Protein AF-A0A645H9K6-F1 (afdb_monomer_lite)

Structure (mmCIF, N/CA/C/O backbone):
data_AF-A0A645H9K6-F1
#
_entry.id   AF-A0A645H9K6-F1
#
loop_
_atom_site.group_PDB
_atom_site.id
_atom_site.type_symbol
_atom_site.label_atom_id
_atom_site.label_alt_id
_atom_site.label_comp_id
_atom_site.label_asym_id
_atom_site.label_entity_id
_atom_site.label_seq_id
_atom_site.pdbx_PDB_ins_code
_atom_site.Cartn_x
_atom_site.Cartn_y
_atom_site.Cartn_z
_atom_site.occupancy
_atom_site.B_iso_or_equiv
_atom_site.auth_seq_id
_atom_site.auth_comp_id
_atom_site.auth_asym_id
_atom_site.auth_atom_id
_atom_site.pdbx_PDB_model_num
ATOM 1 N N . MET A 1 1 ? 3.748 17.442 -18.230 1.00 89.88 1 MET A N 1
ATOM 2 C CA . MET A 1 1 ? 4.646 16.356 -17.777 1.00 89.88 1 MET A CA 1
ATOM 3 C C . MET A 1 1 ? 5.083 16.548 -16.330 1.00 89.88 1 MET A C 1
ATOM 5 O O . MET A 1 1 ? 4.779 15.685 -15.528 1.00 89.88 1 MET A O 1
ATOM 9 N N . ILE A 1 2 ? 5.684 17.691 -15.968 1.00 95.56 2 ILE A N 1
ATOM 10 C CA . ILE A 1 2 ? 6.163 17.969 -14.596 1.00 95.56 2 ILE A CA 1
ATOM 11 C C . ILE A 1 2 ? 5.072 17.750 -13.536 1.00 95.56 2 ILE A C 1
ATOM 13 O O . ILE A 1 2 ? 5.287 16.978 -12.615 1.00 95.56 2 ILE A O 1
ATOM 17 N N . LEU A 1 3 ? 3.884 18.339 -13.722 1.00 96.69 3 LEU A N 1
ATOM 18 C CA . LEU A 1 3 ? 2.759 18.200 -12.788 1.00 96.69 3 LEU A CA 1
ATOM 19 C C . LEU A 1 3 ? 2.326 16.739 -12.577 1.00 96.69 3 LEU A C 1
ATOM 21 O O . LEU A 1 3 ? 2.085 16.309 -11.454 1.00 96.69 3 LEU A O 1
ATOM 25 N N . LEU A 1 4 ? 2.247 15.971 -13.668 1.00 96.50 4 LEU A N 1
ATOM 26 C CA . LEU A 1 4 ? 1.884 14.555 -13.620 1.00 96.50 4 LEU A CA 1
ATOM 27 C C . LEU A 1 4 ? 2.948 13.755 -12.870 1.00 96.50 4 LEU A C 1
ATOM 29 O O . LEU A 1 4 ? 2.604 12.954 -12.010 1.00 96.50 4 LEU A O 1
ATOM 33 N N . CYS A 1 5 ? 4.230 14.012 -13.142 1.00 96.56 5 CYS A N 1
ATOM 34 C CA . CYS A 1 5 ? 5.326 13.373 -12.426 1.00 96.56 5 CYS A CA 1
ATOM 35 C C . CYS A 1 5 ? 5.300 13.718 -10.932 1.00 96.56 5 CYS A C 1
ATOM 37 O O . CYS A 1 5 ? 5.403 12.811 -10.116 1.00 96.56 5 CYS A O 1
ATOM 39 N N . THR A 1 6 ? 5.126 14.988 -10.554 1.00 96.19 6 THR A N 1
ATOM 40 C CA . THR A 1 6 ? 5.112 15.382 -9.137 1.00 96.19 6 THR A CA 1
ATOM 41 C C . THR A 1 6 ? 3.921 14.791 -8.395 1.00 96.19 6 THR A C 1
ATOM 43 O O . THR A 1 6 ? 4.118 14.212 -7.334 1.00 96.19 6 THR A O 1
ATOM 46 N N . PHE A 1 7 ? 2.707 14.852 -8.960 1.00 95.69 7 PHE A N 1
ATOM 47 C CA . PHE A 1 7 ? 1.543 14.213 -8.337 1.00 95.69 7 PHE A CA 1
ATOM 48 C C . PHE A 1 7 ? 1.719 12.704 -8.225 1.00 95.69 7 PHE A C 1
ATOM 50 O O . PHE A 1 7 ? 1.460 12.147 -7.165 1.00 95.69 7 PHE A O 1
ATOM 57 N N . PHE A 1 8 ? 2.208 12.053 -9.281 1.00 94.50 8 PHE A N 1
ATOM 58 C CA . PHE A 1 8 ? 2.449 10.616 -9.255 1.00 94.50 8 PHE A CA 1
ATOM 59 C C . PHE A 1 8 ? 3.453 10.231 -8.162 1.00 94.50 8 PHE A C 1
ATOM 61 O O . PHE A 1 8 ? 3.180 9.321 -7.385 1.00 94.50 8 PHE A O 1
ATOM 68 N N . ILE A 1 9 ? 4.572 10.954 -8.048 1.00 94.31 9 ILE A N 1
ATOM 69 C CA . ILE A 1 9 ? 5.604 10.699 -7.033 1.00 94.31 9 ILE A CA 1
ATOM 70 C C . ILE A 1 9 ? 5.056 10.934 -5.619 1.00 94.31 9 ILE A C 1
ATOM 72 O O . ILE A 1 9 ? 5.248 10.090 -4.750 1.00 94.31 9 ILE A O 1
ATOM 76 N N . THR A 1 10 ? 4.348 12.041 -5.374 1.00 96.06 10 THR A N 1
ATOM 77 C CA . THR A 1 10 ? 3.789 12.348 -4.046 1.00 96.06 10 THR A CA 1
ATOM 78 C C . THR A 1 10 ? 2.692 11.358 -3.637 1.00 96.06 10 THR A C 1
ATOM 80 O O . THR A 1 10 ? 2.635 10.943 -2.476 1.00 96.06 10 THR A O 1
ATOM 83 N N . SER A 1 11 ? 1.836 10.942 -4.576 1.00 95.31 11 SER A N 1
ATOM 84 C CA . SER A 1 11 ? 0.818 9.917 -4.326 1.00 95.31 11 SER A CA 1
ATOM 85 C C . SER A 1 11 ? 1.441 8.546 -4.062 1.00 95.31 11 SER A C 1
ATOM 87 O O . SER A 1 11 ? 1.021 7.870 -3.123 1.00 95.31 11 SER A O 1
ATOM 89 N N . ALA A 1 12 ? 2.459 8.157 -4.835 1.00 93.94 12 ALA A N 1
ATOM 90 C CA . ALA A 1 12 ? 3.183 6.906 -4.627 1.00 93.94 12 ALA A CA 1
ATOM 91 C C . ALA A 1 12 ? 3.903 6.884 -3.267 1.00 93.94 12 ALA A C 1
ATOM 93 O O . ALA A 1 12 ? 3.756 5.919 -2.523 1.00 93.94 12 ALA A O 1
ATOM 94 N N . ASP A 1 13 ? 4.597 7.965 -2.888 1.00 93.56 13 ASP A N 1
ATOM 95 C CA . ASP A 1 13 ? 5.268 8.066 -1.581 1.00 93.56 13 ASP A CA 1
ATOM 96 C C . ASP A 1 13 ? 4.280 7.909 -0.414 1.00 93.56 13 ASP A C 1
ATOM 98 O O . ASP A 1 13 ? 4.534 7.152 0.526 1.00 93.56 13 ASP A O 1
ATOM 102 N N . SER A 1 14 ? 3.106 8.541 -0.513 1.00 94.81 14 SER A N 1
ATOM 103 C CA . SER A 1 14 ? 2.053 8.427 0.504 1.00 94.81 14 SER A CA 1
ATOM 104 C C . SER A 1 14 ? 1.518 6.993 0.627 1.00 94.81 14 SER A C 1
ATOM 106 O O . SER A 1 14 ? 1.349 6.495 1.742 1.00 94.81 14 SER A O 1
ATOM 108 N N . ALA A 1 15 ? 1.289 6.300 -0.495 1.00 93.19 15 ALA A N 1
ATOM 109 C CA . ALA A 1 15 ? 0.829 4.909 -0.503 1.00 93.19 15 ALA A CA 1
ATOM 110 C C . ALA A 1 15 ? 1.872 3.960 0.113 1.00 93.19 15 ALA A C 1
ATOM 112 O O . ALA A 1 15 ? 1.576 3.227 1.066 1.00 93.19 15 ALA A O 1
ATOM 113 N N . 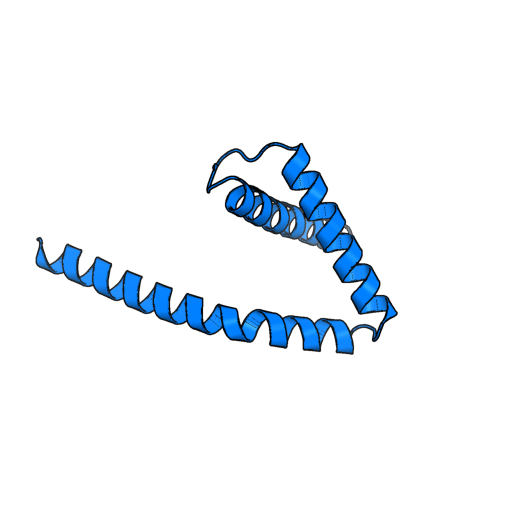THR A 1 16 ? 3.123 4.063 -0.341 1.00 94.75 16 THR A N 1
ATOM 114 C CA . THR A 1 16 ? 4.250 3.293 0.190 1.00 94.75 16 THR A CA 1
ATOM 115 C C . THR A 1 16 ? 4.455 3.550 1.693 1.00 94.75 16 THR A C 1
ATOM 117 O O . THR A 1 16 ? 4.751 2.623 2.456 1.00 94.75 16 THR A O 1
ATOM 120 N N . PHE A 1 17 ? 4.285 4.794 2.157 1.00 93.94 17 PHE A N 1
ATOM 121 C CA . PHE A 1 17 ? 4.384 5.150 3.573 1.00 93.94 17 PHE A CA 1
ATOM 122 C C . PHE A 1 17 ? 3.330 4.438 4.426 1.00 93.94 17 PHE A C 1
ATOM 124 O O . PHE A 1 17 ? 3.675 3.859 5.462 1.00 93.94 17 PHE A O 1
ATOM 131 N N . VAL A 1 18 ? 2.070 4.435 3.982 1.00 93.06 18 VAL A N 1
ATOM 132 C CA . VAL A 1 18 ? 0.970 3.758 4.683 1.00 93.06 18 VAL A CA 1
ATOM 133 C C . VAL A 1 18 ? 1.231 2.252 4.764 1.00 93.06 18 VAL A C 1
ATOM 135 O O . VAL A 1 18 ? 1.141 1.679 5.851 1.00 93.06 18 VAL A O 1
ATOM 138 N N . LEU A 1 19 ? 1.660 1.608 3.673 1.00 93.31 19 LEU A N 1
ATOM 139 C CA . LEU A 1 19 ? 2.024 0.183 3.694 1.00 93.31 19 LEU A CA 1
ATOM 140 C C . LEU A 1 19 ? 3.179 -0.112 4.661 1.00 93.31 19 LEU A C 1
ATOM 142 O O . LEU A 1 19 ? 3.140 -1.078 5.435 1.00 93.31 19 LEU A O 1
ATOM 146 N N . ALA A 1 20 ? 4.204 0.742 4.668 1.00 93.88 20 ALA A N 1
ATOM 147 C CA . ALA A 1 20 ? 5.334 0.606 5.577 1.00 93.88 20 ALA A CA 1
ATOM 148 C C . ALA A 1 20 ? 4.924 0.788 7.052 1.00 93.88 20 ALA A C 1
ATOM 150 O O . ALA A 1 20 ? 5.464 0.094 7.919 1.00 93.88 20 ALA A O 1
ATOM 151 N N . MET A 1 21 ? 3.968 1.673 7.349 1.00 93.69 21 MET A N 1
ATOM 152 C CA . MET A 1 21 ? 3.393 1.862 8.687 1.00 93.69 21 MET A CA 1
ATOM 153 C C . MET A 1 21 ? 2.594 0.631 9.132 1.00 93.69 21 MET A C 1
ATOM 155 O O . MET A 1 21 ? 2.848 0.091 10.215 1.00 93.69 21 MET A O 1
ATOM 159 N N . LEU A 1 22 ? 1.685 0.139 8.283 1.00 92.50 22 LEU A N 1
ATOM 160 C CA . LEU A 1 22 ? 0.860 -1.042 8.566 1.00 92.50 22 LEU A CA 1
ATOM 161 C C . LEU A 1 22 ? 1.730 -2.283 8.833 1.00 92.50 22 LEU A C 1
ATOM 163 O O . LEU A 1 22 ? 1.500 -3.022 9.788 1.00 92.50 22 LEU A O 1
ATOM 167 N N . THR A 1 23 ? 2.824 -2.447 8.085 1.00 91.38 23 THR A N 1
ATOM 168 C CA . THR A 1 23 ? 3.816 -3.528 8.283 1.00 91.38 23 THR A CA 1
ATOM 169 C C . THR A 1 23 ? 4.879 -3.234 9.350 1.00 91.38 23 THR A C 1
ATOM 171 O O . THR A 1 23 ? 5.826 -4.000 9.566 1.00 91.38 23 THR A O 1
ATOM 174 N N . SER A 1 24 ? 4.732 -2.124 10.070 1.00 90.69 24 SER A N 1
ATOM 175 C CA . SER A 1 24 ? 5.560 -1.746 11.218 1.00 90.69 24 SER A CA 1
ATOM 176 C C . SER A 1 24 ? 4.769 -1.690 12.518 1.00 90.69 24 SER A C 1
ATOM 178 O O . SER A 1 24 ? 5.142 -0.931 13.408 1.00 90.69 24 SER A O 1
ATOM 180 N N . LYS A 1 25 ? 3.700 -2.493 12.641 1.00 86.00 25 LYS A N 1
ATOM 181 C CA . LYS A 1 25 ? 2.805 -2.505 13.813 1.00 86.00 25 LYS A CA 1
ATOM 182 C C . LYS A 1 25 ? 2.200 -1.121 14.106 1.00 86.00 25 LYS A C 1
ATOM 184 O O . LYS A 1 25 ? 2.028 -0.760 15.263 1.00 86.00 25 LYS A O 1
ATOM 189 N N . GLY A 1 26 ? 1.934 -0.329 13.064 1.00 83.31 26 GLY A N 1
ATOM 190 C CA . GLY A 1 26 ? 1.380 1.019 13.208 1.00 83.31 26 GLY A CA 1
ATOM 191 C C . GLY A 1 26 ? 2.399 2.095 13.598 1.00 83.31 26 GLY A C 1
ATOM 192 O O . GLY A 1 26 ? 1.999 3.176 14.017 1.00 83.31 26 GLY A O 1
ATOM 193 N N . SER A 1 27 ? 3.708 1.837 13.475 1.00 85.62 27 SER A N 1
ATOM 194 C CA . SER A 1 27 ? 4.725 2.862 13.748 1.00 85.62 27 SER A CA 1
ATOM 195 C C . SER A 1 27 ? 4.567 4.065 12.817 1.00 85.62 27 SER A C 1
ATOM 197 O O . SER A 1 27 ? 4.715 3.928 11.601 1.00 85.62 27 SER A O 1
ATOM 199 N N . LEU A 1 28 ? 4.362 5.248 13.404 1.00 82.81 28 LEU A N 1
ATOM 200 C CA . LEU A 1 28 ? 4.264 6.528 12.692 1.00 82.81 28 LEU A CA 1
ATOM 201 C C . LEU A 1 28 ? 5.572 6.930 11.991 1.00 82.81 28 LEU A C 1
ATOM 203 O O . LEU A 1 28 ? 5.555 7.743 11.074 1.00 82.81 28 LEU A O 1
ATOM 207 N N . ASN A 1 29 ? 6.697 6.321 12.377 1.00 84.06 29 ASN A N 1
ATOM 208 C CA . ASN A 1 29 ? 7.997 6.493 11.735 1.00 84.06 29 ASN A CA 1
ATOM 209 C C . ASN A 1 29 ? 8.514 5.136 11.230 1.00 84.06 29 ASN A C 1
ATOM 211 O O . ASN A 1 29 ? 9.382 4.519 11.860 1.00 84.06 29 ASN A O 1
ATOM 215 N N . PRO A 1 30 ? 7.975 4.615 10.112 1.00 82.50 30 PRO A N 1
ATOM 216 C CA . PRO A 1 30 ? 8.459 3.370 9.545 1.00 82.50 30 PRO A CA 1
ATOM 217 C C . PRO A 1 30 ? 9.869 3.559 8.971 1.00 82.50 30 PRO A C 1
ATOM 219 O O . PRO A 1 30 ? 10.170 4.549 8.302 1.00 82.50 30 PRO A O 1
ATOM 222 N N . SER A 1 31 ? 10.742 2.576 9.205 1.00 85.94 31 SER A N 1
ATOM 223 C CA . SER A 1 31 ? 12.127 2.592 8.719 1.00 85.94 31 SER A CA 1
ATOM 224 C C . SER A 1 31 ? 12.196 2.735 7.194 1.00 85.94 31 SER A C 1
ATOM 226 O O . SER A 1 31 ? 11.467 2.034 6.486 1.00 85.94 31 SER A O 1
ATOM 228 N N . SER A 1 32 ? 13.142 3.528 6.682 1.00 86.00 32 SER A N 1
ATOM 229 C CA . SER A 1 32 ? 13.313 3.768 5.239 1.00 86.00 32 SER A CA 1
ATOM 230 C C . SER A 1 32 ? 13.477 2.484 4.417 1.00 86.00 32 SER A C 1
ATOM 232 O O . SER A 1 32 ? 12.987 2.407 3.296 1.00 86.00 32 SER A O 1
ATOM 234 N N . LYS A 1 33 ? 14.076 1.432 4.996 1.00 89.00 33 LYS A N 1
ATOM 235 C CA . LYS A 1 33 ? 14.216 0.115 4.348 1.00 89.00 33 LYS A CA 1
ATOM 236 C C . LYS A 1 33 ? 12.867 -0.510 3.973 1.00 89.00 33 LYS A C 1
ATOM 238 O O . LYS A 1 33 ? 12.735 -1.071 2.893 1.00 89.00 33 LYS A O 1
ATOM 243 N N . LYS A 1 34 ? 11.859 -0.387 4.843 1.00 88.31 34 LYS A N 1
ATOM 244 C CA . LYS A 1 34 ? 10.512 -0.926 4.591 1.00 88.31 34 LYS A CA 1
ATOM 245 C C . LYS A 1 34 ? 9.767 -0.131 3.528 1.00 88.31 34 LYS A C 1
ATOM 247 O O . LYS A 1 34 ? 9.068 -0.733 2.726 1.00 88.31 34 LYS A O 1
ATOM 252 N N . LYS A 1 35 ? 9.950 1.194 3.496 1.00 89.81 35 LYS A N 1
ATOM 253 C CA . LYS A 1 35 ? 9.396 2.039 2.431 1.00 89.81 35 LYS A CA 1
ATOM 254 C C . LYS A 1 35 ? 9.948 1.612 1.070 1.00 89.81 35 LYS A C 1
ATOM 256 O O . LYS A 1 35 ? 9.182 1.302 0.174 1.00 89.81 35 LYS A O 1
ATOM 261 N N . ILE A 1 36 ? 11.271 1.484 0.948 1.00 92.12 36 ILE A N 1
ATOM 262 C CA . ILE A 1 36 ? 11.910 1.047 -0.305 1.00 92.12 36 ILE A CA 1
ATOM 263 C C . ILE A 1 36 ? 11.417 -0.346 -0.724 1.00 92.12 36 ILE A C 1
ATOM 265 O O . ILE A 1 36 ? 11.098 -0.553 -1.889 1.00 92.12 36 ILE A O 1
ATOM 269 N N . PHE A 1 37 ? 11.309 -1.285 0.222 1.00 93.56 37 PHE A N 1
ATOM 270 C CA . PHE A 1 37 ? 10.794 -2.627 -0.053 1.00 93.56 37 PHE A CA 1
ATOM 271 C C . PHE A 1 37 ? 9.377 -2.603 -0.646 1.00 93.56 37 PHE A C 1
ATOM 273 O O . PHE A 1 37 ? 9.143 -3.215 -1.686 1.00 93.56 37 PHE A O 1
ATOM 280 N N . TRP A 1 38 ? 8.453 -1.863 -0.027 1.00 94.31 38 TRP A N 1
ATOM 281 C CA . TRP A 1 38 ? 7.079 -1.747 -0.523 1.00 94.31 38 TRP A CA 1
ATOM 282 C C . TRP A 1 38 ? 6.989 -0.996 -1.852 1.00 94.31 38 TRP A C 1
ATOM 284 O O . TRP A 1 38 ? 6.309 -1.478 -2.753 1.00 94.31 38 TRP A O 1
ATOM 294 N N . GLY A 1 39 ? 7.737 0.097 -2.025 1.00 94.31 39 GLY A N 1
ATOM 295 C CA . GLY A 1 39 ? 7.754 0.842 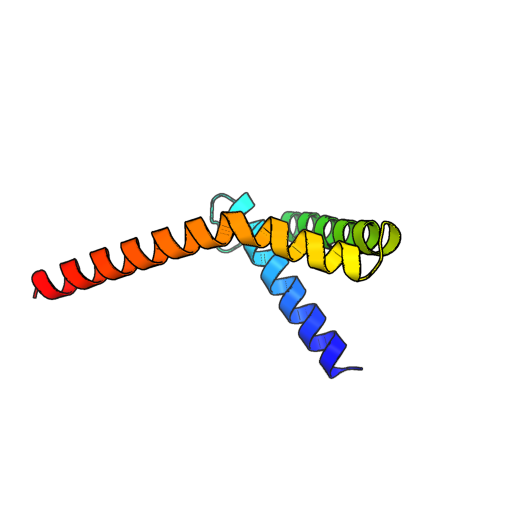-3.286 1.00 94.31 39 GLY A CA 1
ATOM 296 C C . GLY A 1 39 ? 8.253 0.005 -4.473 1.00 94.31 39 GLY A C 1
ATOM 297 O O . GLY A 1 39 ? 7.706 0.095 -5.570 1.00 94.31 39 GLY A O 1
ATOM 298 N N . ILE A 1 40 ? 9.245 -0.872 -4.260 1.00 95.62 40 ILE A N 1
ATOM 299 C CA . ILE A 1 40 ? 9.706 -1.816 -5.296 1.00 95.62 40 ILE A CA 1
ATOM 300 C C . ILE A 1 40 ? 8.602 -2.821 -5.647 1.00 95.62 40 ILE A C 1
ATOM 302 O O . ILE A 1 40 ? 8.382 -3.096 -6.826 1.00 95.62 40 ILE A O 1
ATOM 306 N N . ILE A 1 41 ? 7.895 -3.357 -4.649 1.00 95.50 41 ILE A N 1
ATOM 307 C CA . ILE A 1 41 ? 6.796 -4.307 -4.873 1.00 95.50 41 ILE A CA 1
ATOM 308 C C . ILE A 1 41 ? 5.654 -3.653 -5.658 1.00 95.50 41 ILE A C 1
ATOM 310 O O . ILE A 1 41 ? 5.167 -4.251 -6.615 1.00 95.50 41 ILE A O 1
ATOM 314 N N . GLU A 1 42 ? 5.253 -2.431 -5.300 1.00 94.25 42 GLU A N 1
ATOM 315 C CA . GLU A 1 42 ? 4.205 -1.683 -6.008 1.00 94.25 42 GLU A CA 1
ATOM 316 C C . GLU A 1 42 ? 4.585 -1.428 -7.475 1.00 94.25 42 GLU A C 1
ATOM 318 O O . GLU A 1 42 ? 3.782 -1.680 -8.378 1.00 94.25 42 GLU A O 1
ATOM 323 N N . ALA A 1 43 ? 5.828 -1.004 -7.731 1.00 94.44 43 ALA A N 1
ATOM 324 C CA . ALA A 1 43 ? 6.330 -0.783 -9.086 1.00 94.44 43 ALA A CA 1
ATOM 325 C C . ALA A 1 43 ? 6.363 -2.079 -9.914 1.00 94.44 43 ALA A C 1
ATOM 327 O O . ALA A 1 43 ? 5.935 -2.088 -11.070 1.00 94.44 43 ALA A O 1
ATOM 328 N N . LEU A 1 44 ? 6.826 -3.187 -9.325 1.00 95.94 44 LEU A N 1
ATOM 329 C CA . LEU A 1 44 ? 6.832 -4.495 -9.984 1.00 95.94 44 LEU A CA 1
ATOM 330 C C . LEU A 1 44 ? 5.415 -4.966 -10.310 1.00 95.94 44 LEU A C 1
ATOM 332 O O . LEU A 1 44 ? 5.170 -5.424 -11.425 1.00 95.94 44 LEU A O 1
ATOM 336 N N . LEU A 1 45 ? 4.476 -4.822 -9.374 1.00 93.50 45 LEU A N 1
ATOM 337 C CA . LEU A 1 45 ? 3.082 -5.194 -9.589 1.00 93.50 45 LEU A CA 1
ATOM 338 C C . LEU A 1 45 ? 2.469 -4.389 -10.744 1.00 93.50 45 LEU A C 1
ATOM 340 O O . LEU A 1 45 ? 1.839 -4.971 -11.626 1.00 93.50 45 LEU A O 1
ATOM 344 N N . ALA A 1 46 ? 2.713 -3.077 -10.789 1.00 92.88 46 ALA A N 1
ATOM 345 C CA . ALA A 1 46 ? 2.254 -2.221 -11.880 1.00 92.88 46 ALA A CA 1
ATOM 346 C C . ALA A 1 46 ? 2.813 -2.668 -13.243 1.00 92.88 46 ALA A C 1
ATOM 348 O O . ALA A 1 46 ? 2.057 -2.782 -14.208 1.00 92.88 46 ALA A O 1
ATOM 349 N N . ILE A 1 47 ? 4.114 -2.977 -13.318 1.00 94.88 47 ILE A N 1
ATOM 350 C CA . ILE A 1 47 ? 4.765 -3.462 -14.545 1.00 94.88 47 ILE A CA 1
ATOM 351 C C . ILE A 1 47 ? 4.171 -4.806 -14.986 1.00 94.88 47 ILE A C 1
ATOM 353 O O . ILE A 1 47 ? 3.807 -4.962 -16.151 1.00 94.88 47 ILE A O 1
ATOM 357 N N . ILE A 1 48 ? 4.042 -5.768 -14.068 1.00 94.69 48 ILE A N 1
ATOM 358 C CA . ILE A 1 48 ? 3.530 -7.112 -14.371 1.00 94.69 48 ILE A CA 1
ATOM 359 C C . ILE A 1 48 ? 2.089 -7.039 -14.885 1.00 94.69 48 ILE A C 1
ATOM 361 O O . ILE A 1 48 ? 1.761 -7.681 -15.883 1.00 94.69 48 ILE A O 1
ATOM 365 N N . LEU A 1 49 ? 1.233 -6.235 -14.248 1.00 93.62 49 LEU A N 1
ATOM 366 C CA . LEU A 1 49 ? -0.156 -6.066 -14.677 1.00 93.62 49 LEU A CA 1
ATOM 367 C C . LEU A 1 49 ? -0.257 -5.397 -16.048 1.00 93.62 49 LEU A C 1
ATOM 369 O O . LEU A 1 49 ? -1.051 -5.831 -16.886 1.00 93.62 49 LEU A O 1
ATOM 373 N N . LEU A 1 50 ? 0.579 -4.387 -16.296 1.00 94.12 50 LEU A N 1
ATOM 374 C CA . LEU A 1 50 ? 0.603 -3.687 -17.573 1.00 94.12 50 LEU A CA 1
ATOM 375 C C . LEU A 1 50 ? 1.067 -4.599 -18.718 1.00 94.12 50 LEU A C 1
ATOM 377 O O . LEU A 1 50 ? 0.494 -4.549 -19.801 1.00 94.12 50 LEU A O 1
ATOM 381 N N . ILE A 1 51 ? 2.062 -5.458 -18.485 1.00 94.88 51 ILE A N 1
ATOM 382 C CA . ILE A 1 51 ? 2.546 -6.409 -19.498 1.00 94.88 51 ILE A CA 1
ATOM 383 C C . ILE A 1 51 ? 1.543 -7.553 -19.716 1.00 94.88 51 ILE A C 1
ATOM 385 O O . ILE A 1 51 ? 1.368 -7.997 -20.846 1.00 94.88 51 ILE A O 1
ATOM 389 N N . SER A 1 52 ? 0.876 -8.020 -18.657 1.00 91.50 52 SER A N 1
ATOM 390 C CA . SER A 1 52 ? -0.046 -9.164 -18.715 1.00 91.50 52 SER A CA 1
ATOM 391 C C . SER A 1 52 ? -1.299 -8.885 -19.552 1.00 91.50 52 SER A C 1
ATOM 393 O O . SER A 1 52 ? -1.702 -9.711 -20.369 1.00 91.50 52 SER A O 1
ATOM 395 N N . GLY A 1 53 ? -1.915 -7.712 -19.386 1.00 86.62 53 GLY A N 1
ATOM 396 C CA . GLY A 1 53 ? -3.150 -7.386 -20.106 1.00 86.62 53 GLY A CA 1
ATOM 397 C C . GLY A 1 53 ? -3.416 -5.894 -20.257 1.00 86.62 53 GLY A C 1
ATOM 398 O O . GLY A 1 53 ? -4.568 -5.479 -20.408 1.00 86.62 53 GLY A O 1
ATOM 399 N N . GLY A 1 54 ? -2.362 -5.078 -20.196 1.00 92.56 54 GLY A N 1
ATOM 400 C CA . GLY A 1 54 ? -2.441 -3.643 -20.427 1.00 92.56 54 GLY A CA 1
ATOM 401 C C . GLY A 1 54 ? -3.321 -2.909 -19.418 1.00 92.56 54 GLY A C 1
ATOM 402 O O . GLY A 1 54 ? -3.439 -3.270 -18.246 1.00 92.56 54 GLY A O 1
ATOM 403 N N . LEU A 1 55 ? -3.962 -1.845 -19.900 1.00 92.06 55 LEU A N 1
ATOM 404 C CA . LEU A 1 55 ? -4.827 -0.994 -19.087 1.00 92.06 55 LEU A CA 1
ATOM 405 C C . LEU A 1 55 ? -6.067 -1.738 -18.568 1.00 92.06 55 LEU A C 1
ATOM 407 O O . LEU A 1 55 ? -6.486 -1.513 -17.434 1.00 92.06 55 LEU A O 1
ATOM 411 N N . SER A 1 56 ? -6.638 -2.638 -19.372 1.00 93.69 56 SER A N 1
ATOM 412 C CA . SER A 1 56 ? -7.830 -3.402 -18.995 1.00 93.69 56 SER A CA 1
ATOM 413 C C . SER A 1 56 ? -7.561 -4.323 -17.805 1.00 93.69 56 SER A C 1
ATOM 415 O O . SER A 1 56 ? -8.366 -4.370 -16.875 1.00 93.69 56 SER A O 1
ATOM 417 N N . ALA A 1 57 ? -6.407 -5.000 -17.783 1.00 92.62 57 ALA A N 1
ATOM 418 C CA . ALA A 1 57 ? -6.007 -5.819 -16.640 1.00 92.62 57 ALA A CA 1
ATOM 419 C C . ALA A 1 57 ? -5.796 -4.977 -15.374 1.00 92.62 57 ALA A C 1
ATOM 421 O O . ALA A 1 57 ? -6.255 -5.362 -14.298 1.00 92.62 57 ALA A O 1
ATOM 422 N N . LEU A 1 58 ? -5.161 -3.805 -15.500 1.00 92.81 58 LEU A N 1
ATOM 423 C CA . LEU A 1 58 ? -4.949 -2.898 -14.371 1.00 92.81 58 LEU A CA 1
ATOM 424 C C . LEU A 1 58 ? -6.280 -2.413 -13.766 1.00 92.81 58 LEU A C 1
ATOM 426 O O . LEU A 1 58 ? -6.439 -2.420 -12.546 1.00 92.81 58 LEU A O 1
ATOM 430 N N . GLN A 1 59 ? -7.254 -2.051 -14.606 1.00 94.31 59 GLN A N 1
ATOM 431 C CA . GLN A 1 59 ? -8.589 -1.630 -14.164 1.00 94.31 59 GLN A CA 1
ATOM 432 C C . GLN A 1 59 ? -9.360 -2.765 -13.481 1.00 94.31 59 GLN A C 1
ATOM 434 O O . GLN A 1 59 ? -9.929 -2.558 -12.409 1.00 94.31 59 GLN A O 1
ATOM 439 N N . ALA A 1 60 ? -9.351 -3.968 -14.061 1.00 94.56 60 ALA A N 1
ATOM 440 C CA . ALA A 1 60 ? -10.027 -5.124 -13.477 1.00 94.56 60 ALA A CA 1
ATOM 441 C C . ALA A 1 60 ? -9.454 -5.473 -12.096 1.00 94.56 60 ALA A C 1
ATOM 443 O O . ALA A 1 60 ? -10.205 -5.650 -11.136 1.00 94.56 60 ALA A O 1
ATOM 444 N N . MET A 1 61 ? -8.124 -5.497 -11.968 1.00 93.88 61 MET A N 1
ATOM 445 C CA . MET A 1 61 ? -7.458 -5.759 -10.691 1.00 93.88 61 MET A CA 1
ATOM 446 C C . MET A 1 61 ? -7.756 -4.687 -9.644 1.00 93.88 61 MET A C 1
ATOM 448 O O . MET A 1 61 ? -7.986 -5.032 -8.486 1.00 93.88 61 MET A O 1
ATOM 452 N N . ALA A 1 62 ? -7.807 -3.411 -10.036 1.00 93.25 62 ALA A N 1
ATOM 453 C CA . ALA A 1 62 ? -8.175 -2.330 -9.126 1.00 93.25 62 ALA A CA 1
ATOM 454 C C . ALA A 1 62 ? -9.598 -2.511 -8.566 1.00 93.25 62 ALA A C 1
ATOM 456 O O . ALA A 1 62 ? -9.802 -2.356 -7.363 1.00 93.25 62 ALA A O 1
ATOM 457 N N . ILE A 1 63 ? -10.567 -2.903 -9.404 1.00 95.38 63 ILE A N 1
ATOM 458 C CA . ILE A 1 63 ? -11.951 -3.171 -8.971 1.00 95.38 63 ILE A CA 1
ATOM 459 C C . ILE A 1 63 ? -11.998 -4.369 -8.014 1.00 95.38 63 ILE A C 1
ATOM 461 O O . ILE A 1 63 ? -12.612 -4.286 -6.949 1.00 95.38 63 ILE A O 1
ATOM 465 N N . ILE A 1 64 ? -11.321 -5.467 -8.365 1.00 95.56 64 ILE A N 1
ATOM 466 C CA . ILE A 1 64 ? -11.282 -6.687 -7.547 1.00 95.56 64 ILE A CA 1
ATOM 467 C C . ILE A 1 64 ? -10.640 -6.408 -6.182 1.00 95.56 64 ILE A C 1
ATOM 469 O O . ILE A 1 64 ? -11.156 -6.862 -5.163 1.00 95.56 64 ILE A O 1
ATOM 473 N N . ALA A 1 65 ? -9.550 -5.636 -6.145 1.00 92.94 65 ALA A N 1
ATOM 474 C CA . ALA A 1 65 ? -8.870 -5.263 -4.907 1.00 92.94 65 ALA A CA 1
ATOM 475 C C . ALA A 1 65 ? -9.704 -4.304 -4.038 1.00 92.94 65 ALA A C 1
ATOM 477 O O . ALA A 1 65 ? -9.693 -4.416 -2.812 1.00 92.94 65 ALA A O 1
ATOM 478 N N . ALA A 1 66 ? -10.450 -3.382 -4.655 1.00 94.25 66 ALA A N 1
ATOM 479 C CA . ALA A 1 66 ? -11.287 -2.421 -3.939 1.00 94.25 66 ALA A CA 1
ATOM 480 C C . ALA A 1 66 ? -12.515 -3.071 -3.280 1.00 94.25 66 ALA A C 1
ATOM 482 O O . ALA A 1 66 ? -12.915 -2.657 -2.192 1.00 94.25 66 ALA A O 1
ATOM 483 N N . LEU A 1 67 ? -13.099 -4.099 -3.903 1.00 95.88 67 LEU A N 1
ATOM 484 C CA . LEU A 1 67 ? -14.340 -4.732 -3.446 1.00 95.88 67 LEU A CA 1
ATOM 485 C C . LEU A 1 67 ? -14.325 -5.186 -1.966 1.00 95.88 67 LEU A C 1
ATOM 487 O O . LEU A 1 67 ? -15.212 -4.766 -1.221 1.00 95.88 67 LEU A O 1
ATOM 491 N N . PRO A 1 68 ? -13.353 -5.986 -1.480 1.00 95.12 68 PRO A N 1
ATOM 492 C CA . PRO A 1 68 ? -13.302 -6.358 -0.064 1.00 95.12 68 PRO A CA 1
ATOM 493 C C . PRO A 1 68 ? -13.012 -5.158 0.850 1.00 95.12 68 PRO A C 1
ATOM 495 O O . PRO A 1 68 ? -13.474 -5.122 1.990 1.00 95.12 68 PRO A O 1
ATOM 498 N N . PHE A 1 69 ? -12.281 -4.153 0.361 1.00 93.25 69 PHE A N 1
ATOM 499 C CA . PHE A 1 69 ? -11.937 -2.969 1.146 1.00 93.25 69 PHE A CA 1
ATOM 500 C C . PHE A 1 69 ? -13.147 -2.057 1.393 1.00 93.25 69 PHE A C 1
ATOM 502 O O . PHE A 1 69 ? -13.265 -1.468 2.466 1.00 93.25 69 PHE A O 1
ATOM 509 N N . VAL A 1 70 ? -14.104 -2.007 0.460 1.00 96.81 70 VAL A N 1
ATOM 510 C CA . VAL A 1 70 ? -15.381 -1.293 0.648 1.00 96.81 70 VAL A CA 1
ATOM 511 C C . VAL A 1 70 ? -16.135 -1.809 1.876 1.00 96.81 70 VAL A C 1
ATOM 513 O O . VAL A 1 70 ? -16.669 -1.011 2.643 1.00 96.81 70 VAL A O 1
ATOM 516 N N . ILE A 1 71 ? -16.128 -3.123 2.118 1.00 96.50 71 ILE A N 1
ATOM 517 C CA . ILE A 1 71 ? -16.769 -3.717 3.302 1.00 96.50 71 ILE A CA 1
ATOM 518 C C . ILE A 1 71 ? -16.122 -3.176 4.586 1.00 96.50 71 ILE A C 1
ATOM 520 O O . ILE A 1 71 ? -16.823 -2.785 5.520 1.00 96.50 71 ILE A O 1
ATOM 524 N N . ILE A 1 72 ? -14.788 -3.093 4.616 1.00 96.12 72 ILE A N 1
ATOM 525 C CA . ILE A 1 72 ? -14.032 -2.550 5.755 1.00 96.12 72 ILE A CA 1
ATOM 526 C C . ILE A 1 72 ? -14.375 -1.072 5.980 1.00 96.12 72 ILE A C 1
ATOM 528 O O . ILE A 1 72 ? -14.593 -0.664 7.120 1.00 96.12 72 ILE A O 1
ATOM 532 N N . ILE A 1 73 ? -14.483 -0.279 4.909 1.00 96.25 73 ILE A N 1
ATOM 533 C CA . ILE A 1 73 ? -14.861 1.140 4.995 1.00 96.25 73 ILE A CA 1
ATOM 534 C C . ILE A 1 73 ? -16.265 1.302 5.589 1.00 96.25 73 ILE A C 1
ATOM 536 O O . ILE A 1 73 ? -16.452 2.140 6.469 1.00 96.25 73 ILE A O 1
ATOM 540 N N . ILE A 1 74 ? -17.239 0.490 5.165 1.00 97.31 74 ILE A N 1
ATOM 541 C CA . ILE A 1 74 ? -18.609 0.538 5.704 1.00 97.31 74 ILE A CA 1
ATOM 542 C C . ILE A 1 74 ? -18.608 0.236 7.208 1.00 97.31 74 ILE A C 1
ATOM 544 O O . ILE A 1 74 ? -19.239 0.954 7.984 1.00 97.31 74 ILE A O 1
ATOM 548 N N . ILE A 1 75 ? -17.861 -0.784 7.641 1.00 97.19 75 ILE A N 1
ATOM 549 C CA . ILE A 1 75 ? -17.717 -1.116 9.067 1.00 97.19 75 ILE A CA 1
ATOM 550 C C . ILE A 1 75 ? -17.064 0.044 9.834 1.00 97.19 75 ILE A C 1
ATOM 552 O O . ILE A 1 75 ? -17.521 0.398 10.925 1.00 97.19 75 ILE A O 1
ATOM 556 N N . GLY A 1 76 ? -16.026 0.661 9.264 1.00 96.62 76 GLY A N 1
ATOM 557 C CA . GLY A 1 76 ? -15.368 1.836 9.833 1.00 96.62 76 GLY A CA 1
ATOM 558 C C . GLY A 1 76 ? -16.322 3.020 9.993 1.00 96.62 76 GLY A C 1
ATOM 559 O O . GLY A 1 76 ? -16.358 3.635 11.056 1.00 96.62 76 GLY A O 1
ATOM 560 N N . PHE A 1 77 ? -17.158 3.285 8.988 1.00 96.94 77 PHE A N 1
ATOM 561 C CA . PHE A 1 77 ? -18.165 4.345 9.029 1.00 96.94 77 PHE A CA 1
ATOM 562 C C . PHE A 1 77 ? -19.211 4.108 10.125 1.00 96.94 77 PHE A C 1
ATOM 564 O O . PHE A 1 77 ? -19.486 5.003 10.921 1.00 96.94 77 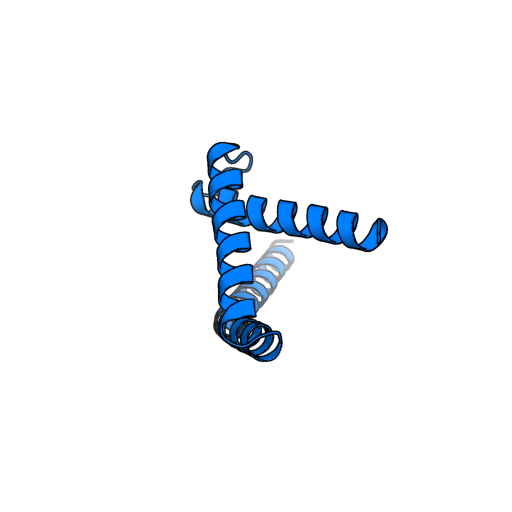PHE A O 1
ATOM 571 N N . ILE A 1 78 ? -19.737 2.884 10.236 1.00 96.88 78 ILE A N 1
ATOM 572 C CA . ILE A 1 78 ? -20.684 2.518 11.302 1.00 96.88 78 ILE A CA 1
ATOM 573 C C . ILE A 1 78 ? -20.036 2.685 12.684 1.00 96.88 78 ILE A C 1
ATOM 575 O O . ILE A 1 78 ? -20.671 3.195 13.608 1.00 96.88 78 ILE A O 1
ATOM 579 N N . SER A 1 79 ? -18.773 2.274 12.825 1.00 95.19 79 SER A N 1
ATOM 580 C CA . SER A 1 79 ? -18.025 2.384 14.083 1.00 95.19 79 SER A CA 1
ATOM 581 C C . SER A 1 79 ? -17.809 3.844 14.478 1.00 95.19 79 SER A C 1
ATOM 583 O O . SER A 1 79 ? -18.014 4.193 15.637 1.00 95.19 79 SER A O 1
ATOM 585 N N . LEU A 1 80 ? -17.488 4.703 13.507 1.00 95.19 80 LEU A N 1
ATOM 586 C CA . LEU A 1 80 ? -17.347 6.141 13.711 1.00 95.19 80 LEU A CA 1
ATOM 587 C C . LEU A 1 80 ? -18.671 6.787 14.140 1.00 95.19 80 LEU A C 1
ATOM 589 O O . LEU A 1 80 ? -18.699 7.502 15.134 1.00 95.19 80 LEU A O 1
ATOM 593 N N . CYS A 1 81 ? -19.781 6.498 13.450 1.00 95.06 81 CYS A N 1
ATOM 594 C CA . CYS A 1 81 ? -21.099 7.023 13.827 1.00 95.06 81 CYS A CA 1
ATOM 595 C C . CYS A 1 81 ? -21.538 6.555 15.220 1.00 95.06 81 CYS A C 1
ATOM 597 O O . CYS A 1 81 ? -22.178 7.307 15.954 1.00 95.06 81 CYS A O 1
ATOM 599 N N . LYS A 1 82 ? -21.214 5.309 15.583 1.00 93.81 82 LYS A N 1
ATOM 600 C CA . LYS A 1 82 ? -21.503 4.768 16.912 1.00 93.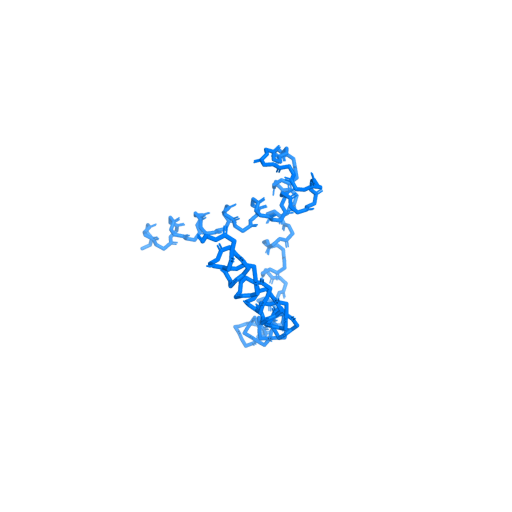81 82 LYS A CA 1
ATOM 601 C C . LYS A 1 82 ? -20.699 5.485 17.990 1.00 93.81 82 LYS A C 1
ATOM 603 O O . LYS A 1 82 ? -21.266 5.783 19.035 1.00 93.81 82 LYS A O 1
ATOM 608 N N . GLU A 1 83 ? -19.415 5.732 17.753 1.00 94.06 83 GLU A N 1
ATOM 609 C CA . GLU A 1 83 ? -18.556 6.398 18.733 1.00 94.06 83 GLU A CA 1
ATOM 610 C C . GLU A 1 83 ? -18.935 7.870 18.901 1.00 94.06 83 GLU A C 1
ATOM 612 O O . GLU A 1 83 ? -19.119 8.320 20.026 1.00 94.06 83 GLU A O 1
ATOM 617 N N . LEU A 1 84 ? -19.211 8.571 17.798 1.00 93.88 84 LEU A N 1
ATOM 618 C CA . LEU A 1 84 ? -19.651 9.965 17.836 1.00 93.88 84 LEU A CA 1
ATOM 619 C C . LEU A 1 84 ? -20.988 10.139 18.580 1.00 93.88 84 LEU A C 1
ATOM 621 O O . LEU A 1 84 ? -21.154 11.078 19.349 1.00 93.88 84 LEU A O 1
ATOM 625 N N . ARG A 1 85 ? -21.933 9.200 18.411 1.00 91.62 85 ARG A N 1
ATOM 626 C CA . ARG A 1 85 ? -23.206 9.212 19.152 1.00 91.62 85 ARG A CA 1
ATOM 627 C C . ARG A 1 85 ? -23.025 8.953 20.650 1.00 91.62 85 ARG A C 1
ATOM 629 O O . ARG A 1 85 ? -23.837 9.432 21.430 1.00 91.62 85 ARG A O 1
ATOM 636 N N . LYS A 1 86 ? -22.028 8.162 21.058 1.00 91.00 86 LYS A N 1
ATOM 637 C CA . LYS A 1 86 ? -21.742 7.970 22.489 1.00 91.00 86 LYS A CA 1
ATOM 638 C C . LYS A 1 86 ? -21.191 9.248 23.106 1.00 91.00 86 LYS A C 1
ATOM 640 O O . LYS A 1 86 ? -21.655 9.628 24.166 1.00 91.00 86 LYS A O 1
ATOM 645 N N . GLU A 1 87 ? -20.274 9.918 22.412 1.00 87.00 87 GLU A N 1
ATOM 646 C CA . GLU A 1 87 ? -19.689 11.180 22.874 1.00 87.00 87 GLU A CA 1
ATOM 647 C C . GLU A 1 87 ? -20.754 12.279 23.042 1.00 87.00 87 GLU A C 1
ATOM 649 O O . GLU A 1 87 ? -20.722 13.017 24.018 1.00 87.00 87 GLU A O 1
ATOM 654 N N . GLU A 1 88 ? -21.756 12.335 22.156 1.00 74.94 88 GLU A N 1
ATOM 655 C CA . GLU A 1 88 ? -22.903 13.254 22.277 1.00 74.94 88 GLU A CA 1
ATOM 656 C C . GLU A 1 88 ? -23.856 12.902 23.440 1.00 74.94 88 GLU A C 1
ATOM 658 O O . GLU A 1 88 ? -24.559 13.775 23.937 1.00 74.94 88 GLU A O 1
ATOM 663 N N . LEU A 1 89 ? -23.896 11.639 23.879 1.00 65.56 89 LEU A N 1
ATOM 664 C CA . LEU A 1 89 ? -24.726 11.181 25.004 1.00 65.56 89 LEU A CA 1
ATOM 665 C C . LEU A 1 89 ? -24.034 11.324 26.372 1.00 65.56 89 LEU A C 1
ATOM 667 O O . LEU A 1 89 ? -24.719 11.234 27.390 1.00 65.56 89 LEU A O 1
ATOM 671 N N . ASP A 1 90 ? -22.712 11.519 26.392 1.00 59.66 90 ASP A N 1
ATOM 672 C CA . ASP A 1 90 ? -21.897 11.722 27.600 1.00 59.66 90 ASP A CA 1
ATOM 673 C C . ASP A 1 90 ? -21.730 13.222 27.977 1.00 59.66 90 ASP A C 1
ATOM 675 O O . ASP A 1 90 ? -21.020 13.537 28.938 1.00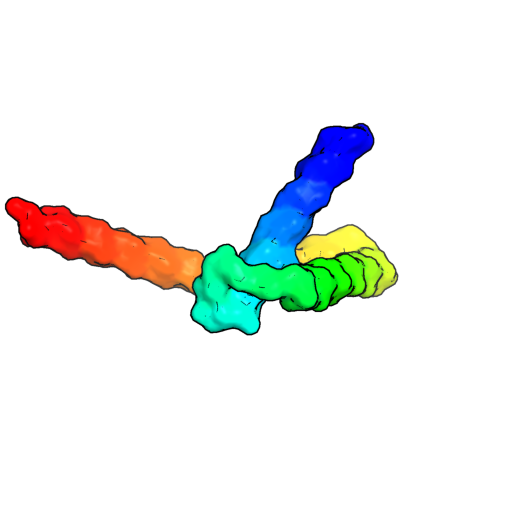 59.66 90 ASP A O 1
ATOM 679 N N . LEU A 1 91 ? -22.390 14.140 27.250 1.00 53.28 91 LEU A N 1
ATOM 680 C CA . LEU A 1 91 ? -22.487 15.590 27.521 1.00 53.28 91 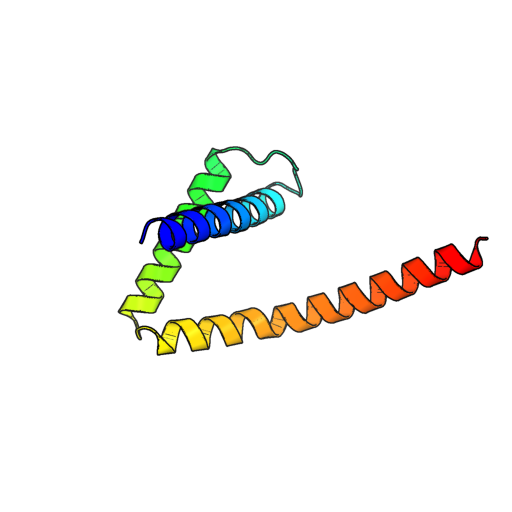LEU A CA 1
ATOM 681 C C . LEU A 1 91 ? -23.866 15.978 28.077 1.00 53.28 91 LEU A C 1
ATOM 683 O O . LEU A 1 91 ? -23.903 16.889 28.937 1.00 53.28 91 LEU A O 1
#

Foldseek 3Di:
DVVVVVVVVVVLLVVLQVQQCVVVVNDPDRDPVSSVVSSVVVVVVVVVQCVVPRPVSVVVVVVVVVVVVVVVVVVVVVVVVVVVVVVVVVD

InterPro domains:
  IPR000060 BCCT transporter family [PF02028] (1-88)
  IPR000060 BCCT transporter family [PTHR30047] (1-90)

Secondary structure (DSSP, 8-state):
-HHHHHHHHHHHHHHHHHHHHHTTTT-SS--HHHHHHHHHHHHHHHHHHHHHHHHHHHHHHHHHHHHHHHHHHHHHHHHHHHHHHHHHH--

Sequence (91 aa):
MILLCTFFITSADSATFVLAMLTSKGSLNPSSKKKIFWGIIEALLAIILLISGGLSALQAMAIIAALPFVIIIIIGFISLCKELRKEELDL

pLDDT: mean 91.79, std 7.18, range [53.28, 97.31]

Organism: NCBI:txid1076179

Radius of gyration: 17.78 Å; chains: 1; bounding box: 39×27×48 Å